Protein AF-A0A7C3IKR2-F1 (afdb_monomer)

Nearest PDB structures (foldseek):
  4b14-assembly3_C  TM=1.686E-01  e=1.720E+00  Plasmodium vivax

Radius of gyration: 16.99 Å; Cα contacts (8 Å, |Δi|>4): 248; chains: 1; bounding box: 38×23×47 Å

Structure (mmCIF, N/CA/C/O backbone):
data_AF-A0A7C3IKR2-F1
#
_entry.id   AF-A0A7C3IKR2-F1
#
loop_
_atom_site.group_PDB
_atom_site.id
_atom_site.type_symbol
_atom_site.label_atom_id
_atom_site.label_alt_id
_atom_site.label_comp_id
_atom_site.label_asym_id
_atom_site.label_entity_id
_atom_site.label_seq_id
_atom_site.pdbx_PDB_ins_code
_atom_site.Cartn_x
_atom_site.Cartn_y
_atom_site.Cartn_z
_atom_site.occupancy
_atom_site.B_iso_or_equiv
_atom_site.auth_seq_id
_atom_site.auth_comp_id
_atom_site.auth_asym_id
_atom_site.auth_atom_id
_atom_site.pdbx_PDB_model_num
ATOM 1 N N . MET A 1 1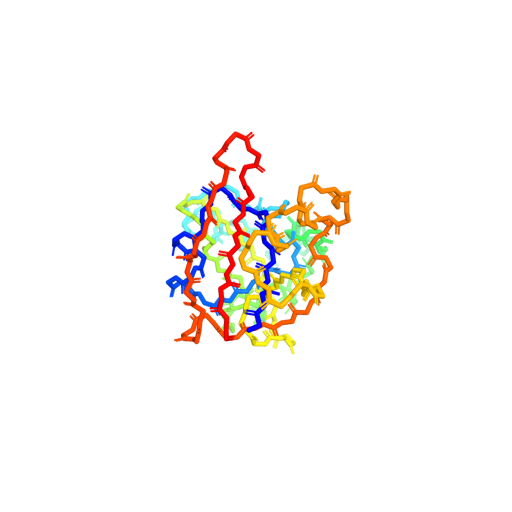 ? -17.575 -6.595 12.722 1.00 94.50 1 MET A N 1
ATOM 2 C CA . MET A 1 1 ? -16.220 -7.182 12.881 1.00 94.50 1 MET A CA 1
ATOM 3 C C . MET A 1 1 ? -15.225 -6.038 12.796 1.00 94.50 1 MET A C 1
ATOM 5 O O . MET A 1 1 ? -15.548 -5.067 12.128 1.00 94.50 1 MET A O 1
ATOM 9 N N . TYR A 1 2 ? -14.069 -6.102 13.465 1.00 97.12 2 TYR A N 1
ATOM 10 C CA . TYR A 1 2 ? -13.090 -5.009 13.414 1.00 97.12 2 TYR A CA 1
ATOM 11 C C . TYR A 1 2 ? -11.763 -5.442 12.794 1.00 97.12 2 TYR A C 1
ATOM 13 O O . TYR A 1 2 ? -11.273 -6.543 13.053 1.00 97.12 2 TYR A O 1
ATOM 21 N N . PHE A 1 3 ? -11.186 -4.546 12.002 1.00 95.88 3 PHE A N 1
ATOM 22 C CA . PHE A 1 3 ? -9.843 -4.649 11.444 1.00 95.88 3 PHE A CA 1
ATOM 23 C C . PHE A 1 3 ? -9.014 -3.440 11.864 1.00 95.88 3 PHE A C 1
ATOM 25 O O . PHE A 1 3 ? -9.542 -2.334 11.931 1.00 95.88 3 PHE A O 1
ATOM 32 N N . ALA A 1 4 ? -7.723 -3.641 12.109 1.00 95.25 4 ALA A N 1
ATOM 33 C CA . ALA A 1 4 ? -6.750 -2.576 12.301 1.00 95.25 4 ALA A CA 1
ATOM 34 C C . ALA A 1 4 ? -5.766 -2.519 11.126 1.00 95.25 4 ALA A C 1
ATOM 36 O O . ALA A 1 4 ? -5.291 -3.553 10.657 1.00 95.25 4 ALA A O 1
ATOM 37 N N . ARG A 1 5 ? -5.426 -1.315 10.666 1.00 92.44 5 ARG A N 1
ATOM 38 C CA . ARG A 1 5 ? -4.456 -1.090 9.585 1.00 92.44 5 ARG A CA 1
ATOM 39 C C . ARG A 1 5 ? -3.533 0.066 9.945 1.00 92.44 5 ARG A C 1
ATOM 41 O O . ARG A 1 5 ? -4.008 1.099 10.411 1.00 92.44 5 ARG A O 1
ATOM 48 N N . LEU A 1 6 ? -2.234 -0.113 9.703 1.00 91.50 6 LEU A N 1
ATOM 49 C CA . LEU A 1 6 ? -1.281 0.993 9.682 1.00 91.50 6 LEU A CA 1
ATOM 50 C C . LEU A 1 6 ? -1.202 1.563 8.265 1.00 91.50 6 LEU A C 1
ATOM 52 O O . LEU A 1 6 ? -0.878 0.828 7.335 1.00 91.50 6 LEU A O 1
ATOM 56 N N . SER A 1 7 ? -1.510 2.844 8.088 1.00 90.19 7 SER A N 1
ATOM 57 C CA . SER A 1 7 ? -1.380 3.533 6.801 1.00 90.19 7 SER A CA 1
ATOM 58 C C . SER A 1 7 ? -1.332 5.042 7.000 1.00 90.19 7 SER A C 1
ATOM 60 O O . SER A 1 7 ? -2.072 5.575 7.808 1.00 90.19 7 SER A O 1
ATOM 62 N N . ASN A 1 8 ? -0.498 5.747 6.237 1.00 90.62 8 ASN A N 1
ATOM 63 C CA . ASN A 1 8 ? -0.551 7.216 6.169 1.00 90.62 8 ASN A CA 1
ATOM 64 C C . ASN A 1 8 ? -1.582 7.723 5.145 1.00 90.62 8 ASN A C 1
ATOM 66 O O . ASN A 1 8 ? -1.712 8.928 4.956 1.00 90.62 8 ASN A O 1
ATOM 70 N N . HIS A 1 9 ? -2.262 6.804 4.456 1.00 91.56 9 HIS A N 1
ATOM 71 C CA . HIS A 1 9 ? -3.092 7.061 3.281 1.00 91.56 9 HIS A CA 1
ATOM 72 C C . HIS A 1 9 ? -4.367 6.212 3.338 1.00 91.56 9 HIS A C 1
ATOM 74 O O . HIS A 1 9 ? -4.725 5.532 2.377 1.00 91.56 9 HIS A O 1
ATOM 80 N N . ILE A 1 10 ? -5.007 6.139 4.511 1.00 92.81 10 ILE A N 1
ATOM 81 C CA . ILE A 1 10 ? -6.126 5.213 4.725 1.00 92.81 10 ILE A CA 1
ATOM 82 C C . ILE A 1 10 ? -7.316 5.501 3.802 1.00 92.81 10 ILE A C 1
ATOM 84 O O . ILE A 1 10 ? -7.956 4.565 3.334 1.00 92.81 10 ILE A O 1
ATOM 88 N N . GLU A 1 11 ? -7.600 6.769 3.514 1.00 93.06 11 GLU A N 1
ATOM 89 C CA . GLU A 1 11 ? -8.714 7.151 2.643 1.00 93.06 11 GLU A CA 1
ATOM 90 C C . GLU A 1 11 ? -8.419 6.751 1.193 1.00 93.06 11 GLU A C 1
ATOM 92 O O . GLU A 1 11 ? -9.241 6.095 0.550 1.00 93.06 11 GLU A O 1
ATOM 97 N N . GLU A 1 12 ? -7.211 7.044 0.704 1.00 92.25 12 GLU A N 1
ATOM 98 C CA . GLU A 1 12 ? -6.761 6.623 -0.623 1.00 92.25 12 GLU A CA 1
ATOM 99 C C . GLU A 1 12 ? -6.712 5.095 -0.740 1.00 92.25 12 GLU A C 1
ATOM 101 O O . GLU A 1 12 ? -7.080 4.540 -1.773 1.00 92.25 12 GLU A O 1
ATOM 106 N N . ASP A 1 13 ? -6.302 4.391 0.317 1.00 92.00 13 ASP A N 1
ATOM 107 C CA . ASP A 1 13 ? -6.307 2.930 0.374 1.00 92.00 13 ASP A CA 1
ATOM 108 C C . ASP A 1 13 ? -7.720 2.357 0.229 1.00 92.00 13 ASP A C 1
ATOM 110 O O . ASP A 1 13 ? -7.923 1.412 -0.541 1.00 92.00 13 ASP A O 1
ATOM 114 N N . LEU A 1 14 ? -8.692 2.920 0.955 1.00 92.88 14 LEU A N 1
ATOM 115 C CA . LEU A 1 14 ? -10.094 2.501 0.907 1.00 92.88 14 LEU A CA 1
ATOM 116 C C . LEU A 1 14 ? -10.723 2.770 -0.464 1.00 92.88 14 LEU A C 1
ATOM 118 O O . LEU A 1 14 ? -11.456 1.916 -0.964 1.00 92.88 14 LEU A O 1
ATOM 122 N N . GLU A 1 15 ? -10.410 3.906 -1.089 1.00 92.38 15 GLU A N 1
ATOM 123 C CA . GLU A 1 15 ? -10.874 4.240 -2.440 1.00 92.38 15 GLU A CA 1
ATOM 124 C C . GLU A 1 15 ? -10.250 3.322 -3.502 1.00 92.38 15 GLU A C 1
ATOM 126 O O . GLU A 1 15 ? -10.947 2.769 -4.356 1.00 92.38 15 GLU A O 1
ATOM 131 N N . ARG A 1 16 ? -8.931 3.126 -3.435 1.00 91.56 16 ARG A N 1
ATOM 132 C CA . ARG A 1 16 ? -8.145 2.346 -4.401 1.00 91.56 16 ARG A CA 1
ATOM 133 C C . ARG A 1 16 ? -8.460 0.853 -4.333 1.00 91.56 16 ARG A C 1
ATOM 135 O O . ARG A 1 16 ? -8.526 0.180 -5.360 1.00 91.56 16 ARG A O 1
ATOM 142 N N . GLY A 1 17 ? -8.642 0.336 -3.125 1.00 90.06 17 GLY A N 1
ATOM 143 C CA . GLY A 1 17 ? -9.280 -0.945 -2.860 1.00 90.06 17 GLY A CA 1
ATOM 144 C C . GLY A 1 17 ? -8.462 -2.221 -3.101 1.00 90.06 17 GLY A C 1
ATOM 145 O O . GLY A 1 17 ? -9.039 -3.306 -3.148 1.00 90.06 17 GLY A O 1
ATOM 146 N N . TRP A 1 18 ? -7.140 -2.124 -3.234 1.00 90.06 18 TRP A N 1
ATOM 147 C CA . TRP A 1 18 ? -6.219 -3.273 -3.303 1.00 90.06 18 TRP A CA 1
ATOM 148 C C . TRP A 1 18 ? -5.032 -3.072 -2.347 1.00 90.06 18 TRP A C 1
ATOM 150 O O . TRP A 1 18 ? -4.852 -1.978 -1.822 1.00 90.06 18 TRP A O 1
ATOM 160 N N . SER A 1 19 ? -4.184 -4.067 -2.094 1.00 88.25 19 SER A N 1
ATOM 161 C CA . SER A 1 19 ? -2.895 -3.844 -1.409 1.00 88.25 19 SER A CA 1
ATOM 162 C C . SER A 1 19 ? -1.736 -4.134 -2.340 1.00 88.25 19 SER A C 1
ATOM 164 O O . SER A 1 19 ? -1.819 -4.975 -3.230 1.00 88.25 19 SER A O 1
ATOM 166 N N . SER A 1 20 ? -0.659 -3.387 -2.161 1.00 87.62 20 SER A N 1
ATOM 167 C CA . SER A 1 20 ? 0.618 -3.725 -2.766 1.00 87.62 20 SER A CA 1
ATOM 168 C C . SER A 1 20 ? 1.198 -4.968 -2.103 1.00 87.62 20 SER A C 1
ATOM 170 O O . SER A 1 20 ? 0.964 -5.210 -0.917 1.00 87.62 20 SER A O 1
ATOM 172 N N . LEU A 1 21 ? 1.988 -5.715 -2.870 1.00 83.25 21 LEU A N 1
ATOM 173 C CA . LEU A 1 21 ? 2.585 -6.986 -2.460 1.00 83.25 21 LEU A CA 1
ATOM 174 C C . LEU A 1 21 ? 3.453 -6.863 -1.201 1.00 83.25 21 LEU A C 1
ATOM 176 O O . LEU A 1 21 ? 3.564 -7.802 -0.423 1.00 83.25 21 LEU A O 1
ATOM 180 N N . ASN A 1 22 ? 4.027 -5.685 -0.968 1.00 81.69 22 ASN A N 1
ATOM 181 C CA . ASN A 1 22 ? 4.869 -5.402 0.188 1.00 81.69 22 ASN A CA 1
ATOM 182 C C . ASN A 1 22 ? 4.395 -4.187 0.998 1.00 81.69 22 ASN A C 1
ATOM 184 O O . ASN A 1 22 ? 5.201 -3.441 1.559 1.00 81.69 22 ASN A O 1
ATOM 188 N N . PHE A 1 23 ? 3.081 -3.948 1.028 1.00 82.31 23 PHE A N 1
ATOM 189 C CA . PHE A 1 23 ? 2.466 -2.923 1.885 1.00 82.31 23 PHE A CA 1
ATOM 190 C C . PHE A 1 23 ? 2.969 -1.497 1.620 1.00 82.31 23 PHE A C 1
ATOM 192 O O . PHE A 1 23 ? 2.905 -0.619 2.477 1.00 82.31 23 PHE A O 1
ATOM 199 N N . GLY A 1 24 ? 3.458 -1.256 0.406 1.00 82.31 24 GLY A N 1
ATOM 200 C CA . GLY A 1 24 ? 3.850 0.059 -0.078 1.00 82.31 24 GLY A CA 1
ATOM 201 C C . GLY A 1 24 ? 5.281 0.410 0.273 1.00 82.31 24 GLY A C 1
ATOM 202 O O . GLY A 1 24 ? 5.658 1.576 0.195 1.00 82.31 24 GLY A O 1
ATOM 203 N N . GLN A 1 25 ? 6.085 -0.570 0.663 1.00 85.88 25 GLN A N 1
ATOM 204 C CA . GLN A 1 25 ? 7.513 -0.385 0.865 1.00 85.88 25 GLN A CA 1
ATOM 205 C C . GLN A 1 25 ? 8.256 -0.543 -0.470 1.00 85.88 25 GLN A C 1
ATOM 207 O O . GLN A 1 25 ? 7.667 -0.976 -1.456 1.00 85.88 25 GLN A O 1
ATOM 212 N N . ASP A 1 26 ? 9.525 -0.144 -0.529 1.00 91.88 26 ASP A N 1
ATOM 213 C CA . ASP A 1 26 ? 10.445 -0.436 -1.647 1.00 91.88 26 ASP A CA 1
ATOM 214 C C . ASP A 1 26 ? 9.896 -0.208 -3.072 1.00 91.88 26 ASP A C 1
ATOM 216 O O . ASP A 1 26 ? 10.180 -0.953 -4.004 1.00 91.88 26 ASP A O 1
ATOM 220 N N . GLY A 1 27 ? 9.042 0.799 -3.235 1.00 94.88 27 GLY A N 1
ATOM 221 C CA . GLY A 1 27 ? 8.488 1.174 -4.526 1.00 94.88 27 GLY A CA 1
ATOM 222 C C . GLY A 1 27 ? 9.426 2.081 -5.314 1.00 94.88 27 GLY A C 1
ATOM 223 O O . GLY A 1 27 ? 10.375 2.666 -4.783 1.00 94.88 27 GLY A O 1
ATOM 224 N N . PHE A 1 28 ? 9.101 2.274 -6.584 1.00 97.38 28 PHE A N 1
ATOM 225 C CA . PHE A 1 28 ? 9.781 3.229 -7.446 1.00 97.38 28 PHE A CA 1
ATOM 226 C C . PHE A 1 28 ? 9.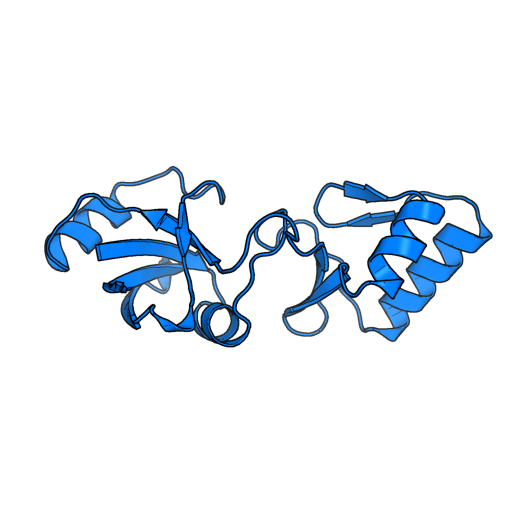202 4.638 -7.268 1.00 97.38 28 PHE A C 1
ATOM 228 O O . PHE A 1 28 ? 7.985 4.823 -7.287 1.00 97.38 28 PHE A O 1
ATOM 235 N N . LYS A 1 29 ? 10.068 5.646 -7.112 1.00 97.62 29 LYS A N 1
ATOM 236 C CA . LYS A 1 29 ? 9.680 7.062 -7.012 1.00 97.62 29 LYS A CA 1
ATOM 237 C C . LYS A 1 29 ? 10.009 7.786 -8.313 1.00 97.62 29 LYS A C 1
ATOM 239 O O . LYS A 1 29 ? 11.183 7.989 -8.603 1.00 97.62 29 LYS A O 1
ATOM 244 N N . GLY A 1 30 ? 8.985 8.226 -9.035 1.00 97.69 30 GLY A N 1
ATOM 245 C CA . GLY A 1 30 ? 9.128 8.910 -10.319 1.00 97.69 30 GLY A CA 1
ATOM 246 C C . GLY A 1 30 ? 7.791 9.054 -11.037 1.00 97.69 30 GLY A C 1
ATOM 247 O O . GLY A 1 30 ? 6.772 8.514 -10.589 1.00 97.69 30 GLY A O 1
ATOM 248 N N . THR A 1 31 ? 7.777 9.812 -12.129 1.00 98.12 31 THR A N 1
ATOM 249 C CA . THR A 1 31 ? 6.603 9.860 -13.008 1.00 98.12 31 THR A CA 1
ATOM 250 C C . THR A 1 31 ? 6.428 8.529 -13.743 1.00 98.12 31 THR A C 1
ATOM 252 O O . THR A 1 31 ? 7.277 7.638 -13.660 1.00 98.12 31 THR A O 1
ATOM 255 N N . VAL A 1 32 ? 5.315 8.375 -14.464 1.00 97.62 32 VAL A N 1
ATOM 256 C CA . VAL A 1 32 ? 5.126 7.200 -15.326 1.00 97.62 32 VAL A CA 1
ATOM 257 C C . VAL A 1 32 ? 6.204 7.138 -16.409 1.00 97.62 32 VAL A C 1
ATOM 259 O O . VAL A 1 32 ? 6.723 6.064 -16.681 1.00 97.62 32 VAL A O 1
ATOM 262 N N . GLU A 1 33 ? 6.614 8.285 -16.954 1.00 98.25 33 GLU A N 1
ATOM 263 C CA . GLU A 1 33 ? 7.666 8.364 -17.968 1.00 98.25 33 GLU A CA 1
ATOM 264 C C . GLU A 1 33 ? 9.034 7.953 -17.404 1.00 98.25 33 GLU A C 1
ATOM 266 O O . GLU A 1 33 ? 9.785 7.258 -18.086 1.00 98.25 33 GLU A O 1
ATOM 271 N N . ASP A 1 34 ? 9.345 8.332 -16.156 1.00 98.25 34 ASP A N 1
ATOM 272 C CA . ASP A 1 34 ? 10.566 7.882 -15.474 1.00 98.25 34 ASP A CA 1
ATOM 273 C C . ASP A 1 34 ? 10.563 6.354 -15.298 1.00 98.25 34 ASP A C 1
ATOM 275 O O . ASP A 1 34 ? 11.571 5.694 -15.550 1.00 98.25 34 ASP A O 1
ATOM 279 N N . LEU A 1 35 ? 9.423 5.782 -14.887 1.00 97.88 35 LEU A N 1
ATOM 280 C CA . LEU A 1 35 ? 9.276 4.336 -14.715 1.00 97.88 35 LEU A CA 1
ATOM 281 C C . LEU A 1 35 ? 9.398 3.598 -16.055 1.00 97.88 35 LEU A C 1
ATOM 283 O O . LEU A 1 35 ? 10.121 2.610 -16.147 1.00 97.88 35 LEU A O 1
ATOM 287 N N . GLU A 1 36 ? 8.722 4.078 -17.100 1.00 97.69 36 GLU A N 1
ATOM 288 C CA . GLU A 1 36 ? 8.790 3.499 -18.444 1.00 97.69 36 GLU A CA 1
ATOM 289 C C . GLU A 1 36 ? 10.213 3.537 -19.008 1.00 97.69 36 GLU A C 1
ATOM 291 O O . GLU A 1 36 ? 10.651 2.566 -19.625 1.00 97.69 36 GLU A O 1
ATOM 296 N N . ALA A 1 37 ? 10.954 4.624 -18.778 1.00 98.12 37 ALA A N 1
ATOM 297 C CA . ALA A 1 37 ? 12.348 4.729 -19.193 1.00 98.12 37 ALA A CA 1
ATOM 298 C C . ALA A 1 37 ? 13.221 3.656 -18.525 1.00 98.12 37 ALA A C 1
ATOM 300 O O . ALA A 1 37 ? 13.951 2.958 -19.225 1.00 98.12 37 ALA A O 1
ATOM 301 N N . VAL A 1 38 ? 13.089 3.469 -17.206 1.00 97.62 38 VAL A N 1
ATOM 302 C CA . VAL A 1 38 ? 13.831 2.438 -16.458 1.00 97.62 38 VAL A CA 1
ATOM 303 C C . VAL A 1 38 ? 13.447 1.032 -16.917 1.00 97.62 38 VAL A C 1
ATOM 305 O O . VAL A 1 38 ? 14.320 0.198 -17.133 1.00 97.62 38 VAL A O 1
ATOM 308 N N . ILE A 1 39 ? 12.154 0.766 -17.123 1.00 97.06 39 ILE A N 1
ATOM 309 C CA . ILE A 1 39 ? 11.682 -0.529 -17.629 1.00 97.06 39 ILE A CA 1
ATOM 310 C C . ILE A 1 39 ? 12.309 -0.840 -18.991 1.00 97.06 39 ILE A C 1
ATOM 312 O O . ILE A 1 39 ? 12.819 -1.942 -19.193 1.00 97.06 39 ILE A O 1
ATOM 316 N N . ASN A 1 40 ? 12.287 0.122 -19.917 1.00 97.19 40 ASN A N 1
ATOM 317 C CA . ASN A 1 40 ? 12.865 -0.057 -21.246 1.00 97.19 40 ASN A CA 1
ATOM 318 C C . ASN A 1 40 ? 14.384 -0.261 -21.176 1.00 97.19 40 ASN A C 1
ATOM 320 O O . ASN A 1 40 ? 14.894 -1.153 -21.845 1.00 97.19 40 ASN A O 1
ATOM 324 N N . GLU A 1 41 ? 15.091 0.496 -20.334 1.00 98.06 41 GLU A N 1
ATOM 325 C CA . GLU A 1 41 ? 16.535 0.341 -20.127 1.00 98.06 41 GLU A CA 1
ATOM 326 C C . GLU A 1 41 ? 16.893 -1.058 -19.599 1.00 98.06 41 GLU A C 1
ATOM 328 O O . GLU A 1 41 ? 17.772 -1.718 -20.155 1.00 98.06 41 GLU A O 1
ATOM 333 N N . CYS A 1 42 ? 16.177 -1.557 -18.585 1.00 97.88 42 CYS A N 1
ATOM 334 C CA . CYS A 1 42 ? 16.368 -2.911 -18.058 1.00 97.88 42 CYS A CA 1
ATOM 335 C C . CYS A 1 42 ? 16.117 -3.985 -19.128 1.00 97.88 42 CYS A C 1
ATOM 337 O O . CYS A 1 42 ? 16.877 -4.948 -19.230 1.00 97.88 42 CYS A O 1
ATOM 339 N N . ILE A 1 43 ? 15.083 -3.814 -19.960 1.00 96.06 43 ILE A N 1
ATOM 340 C CA . ILE A 1 43 ? 14.769 -4.747 -21.052 1.00 96.06 43 ILE A CA 1
ATOM 341 C C . ILE A 1 43 ? 15.845 -4.724 -22.144 1.00 96.06 43 ILE A C 1
ATOM 343 O O . ILE A 1 43 ? 16.247 -5.783 -22.623 1.00 96.06 43 ILE A O 1
ATOM 347 N N . GLU A 1 44 ? 16.314 -3.542 -22.546 1.00 97.81 44 GLU A N 1
ATOM 348 C CA . GLU A 1 44 ? 17.332 -3.383 -23.591 1.00 97.81 44 GLU A CA 1
ATOM 349 C C . GLU A 1 44 ? 18.699 -3.934 -23.165 1.00 97.81 44 GLU A C 1
ATOM 351 O O . GLU A 1 44 ? 19.413 -4.507 -23.994 1.00 97.81 44 GLU A O 1
ATOM 356 N N . ASN A 1 45 ? 19.047 -3.792 -21.883 1.00 98.06 45 ASN A N 1
ATOM 357 C CA . ASN A 1 45 ? 20.340 -4.204 -21.336 1.00 98.06 45 ASN A CA 1
ATOM 358 C C . ASN A 1 45 ? 20.353 -5.621 -20.738 1.00 98.06 45 ASN A C 1
ATOM 360 O O . ASN A 1 45 ? 21.419 -6.094 -20.350 1.00 98.06 45 ASN A O 1
ATOM 364 N N . ASP A 1 46 ? 19.208 -6.309 -20.699 1.00 97.81 46 ASP A N 1
ATOM 365 C CA . ASP A 1 46 ? 19.033 -7.607 -20.030 1.00 97.81 46 ASP A CA 1
ATOM 366 C C . ASP A 1 46 ? 19.401 -7.566 -18.529 1.00 97.81 46 ASP A C 1
ATOM 368 O O . ASP A 1 46 ? 20.074 -8.452 -17.998 1.00 97.81 46 ASP A O 1
ATOM 372 N N . GLU A 1 47 ? 18.972 -6.505 -17.837 1.00 98.25 47 GLU A N 1
ATOM 373 C CA . GLU A 1 47 ? 19.262 -6.253 -16.419 1.00 98.25 47 GLU A CA 1
ATOM 374 C C . GLU A 1 47 ? 17.995 -6.334 -15.547 1.00 98.25 47 GLU A C 1
ATOM 376 O O . GLU A 1 47 ? 16.896 -6.009 -16.009 1.00 98.25 47 GLU A O 1
ATOM 381 N N . PRO A 1 48 ? 18.113 -6.758 -14.275 1.00 97.94 48 PRO A N 1
ATOM 382 C CA . PRO A 1 48 ? 16.972 -6.822 -13.374 1.00 97.94 48 PRO A CA 1
ATOM 383 C C . PRO A 1 48 ? 16.559 -5.437 -12.859 1.00 97.94 48 PRO A C 1
ATOM 385 O O . PRO A 1 48 ? 17.394 -4.566 -12.609 1.00 97.94 48 PRO A O 1
ATOM 388 N N . PHE A 1 49 ? 15.261 -5.272 -12.599 1.00 98.00 49 PHE A N 1
ATOM 389 C CA . PHE A 1 49 ? 14.706 -4.118 -11.898 1.00 98.00 49 PHE A CA 1
ATOM 390 C C . PHE A 1 49 ? 14.201 -4.518 -10.512 1.00 98.00 49 PHE A C 1
ATOM 392 O O . PHE A 1 49 ? 13.390 -5.435 -10.377 1.00 98.00 49 PHE A O 1
ATOM 399 N N . PHE A 1 50 ? 14.662 -3.813 -9.479 1.00 97.25 50 PHE A N 1
ATOM 400 C CA . PHE A 1 50 ? 14.227 -4.043 -8.104 1.00 97.25 50 PHE A CA 1
ATOM 401 C C . PHE A 1 50 ? 13.048 -3.133 -7.752 1.00 97.25 50 PHE A C 1
ATOM 403 O O . PHE A 1 50 ? 13.188 -1.909 -7.721 1.00 97.25 50 PHE A O 1
ATOM 410 N N . ILE A 1 51 ? 11.889 -3.734 -7.481 1.00 96.38 51 ILE A N 1
ATOM 411 C CA . ILE A 1 51 ? 10.670 -3.033 -7.067 1.00 96.38 51 ILE A CA 1
ATOM 412 C C . ILE A 1 51 ? 9.824 -3.923 -6.160 1.00 96.38 51 ILE A C 1
ATOM 414 O O . ILE A 1 51 ? 9.629 -5.108 -6.414 1.00 96.38 51 ILE A O 1
ATOM 418 N N . SER A 1 52 ? 9.279 -3.340 -5.099 1.00 94.19 52 SER A N 1
ATOM 419 C CA . SER A 1 52 ? 8.452 -4.023 -4.108 1.00 94.19 52 SER A CA 1
ATOM 420 C C . SER A 1 52 ? 9.118 -5.258 -3.480 1.00 94.19 52 SER A C 1
ATOM 422 O O . SER A 1 52 ? 8.454 -6.270 -3.261 1.00 94.19 52 SER A O 1
ATOM 424 N N . TYR A 1 53 ? 10.421 -5.184 -3.183 1.00 93.38 53 TYR A N 1
ATOM 425 C CA . TYR A 1 53 ? 11.256 -6.309 -2.736 1.00 93.38 53 TYR A CA 1
ATOM 426 C C . TYR A 1 53 ? 11.369 -7.479 -3.725 1.00 93.38 53 TYR A C 1
ATOM 428 O O . TYR A 1 53 ? 11.808 -8.565 -3.344 1.00 93.38 53 TYR A O 1
ATOM 436 N N . LEU A 1 54 ? 11.002 -7.272 -4.989 1.00 94.38 54 LEU A N 1
ATOM 437 C CA . LEU A 1 54 ? 11.156 -8.252 -6.056 1.00 94.38 54 LEU A CA 1
ATOM 438 C C . LEU A 1 54 ? 12.281 -7.830 -6.995 1.00 94.38 54 LEU A C 1
ATOM 440 O O . LEU A 1 54 ? 12.365 -6.671 -7.392 1.00 94.38 54 LEU A O 1
ATOM 444 N N . GLU A 1 55 ? 13.114 -8.796 -7.365 1.00 97.12 55 GLU A N 1
ATOM 445 C CA . GLU A 1 55 ? 14.053 -8.687 -8.477 1.00 97.12 55 GLU A CA 1
ATOM 446 C C . GLU A 1 55 ? 13.341 -9.180 -9.740 1.00 97.12 55 GLU A C 1
ATOM 448 O O . GLU A 1 55 ? 13.137 -10.382 -9.901 1.00 97.12 55 GLU A O 1
ATOM 453 N N . LEU A 1 56 ? 12.903 -8.262 -10.604 1.00 96.94 56 LEU A N 1
ATOM 454 C CA . LEU A 1 56 ? 12.167 -8.594 -11.823 1.00 96.94 56 LEU A CA 1
ATOM 455 C C . LEU A 1 56 ? 13.106 -8.592 -13.025 1.00 96.94 56 LEU A C 1
ATOM 457 O O . LEU A 1 56 ? 13.651 -7.549 -13.392 1.00 96.94 56 LEU A O 1
ATOM 461 N N . TRP A 1 57 ? 13.254 -9.743 -13.676 1.00 98.12 57 TRP A N 1
ATOM 462 C CA . TRP A 1 57 ? 14.000 -9.846 -14.930 1.00 98.12 57 TRP A CA 1
ATOM 463 C C . TRP A 1 57 ? 13.169 -9.332 -16.115 1.00 98.12 57 TRP A C 1
ATOM 465 O O . TRP A 1 57 ? 11.939 -9.316 -16.031 1.00 98.12 57 TRP A O 1
ATOM 475 N N . PRO A 1 58 ? 13.788 -8.968 -17.256 1.00 97.81 58 PRO A N 1
ATOM 476 C CA . PRO A 1 58 ? 13.108 -8.330 -18.390 1.00 97.81 58 PRO A CA 1
ATOM 477 C C . PRO A 1 58 ? 11.780 -8.966 -18.815 1.00 97.81 58 PRO A C 1
ATOM 479 O O . PRO A 1 58 ? 10.782 -8.272 -18.998 1.00 97.81 58 PRO A O 1
ATOM 482 N N . HIS A 1 59 ? 11.731 -10.296 -18.917 1.00 96.56 59 HIS A N 1
ATOM 483 C CA . HIS A 1 59 ? 10.517 -11.018 -19.306 1.00 96.56 59 HIS A CA 1
ATOM 484 C C . HIS A 1 59 ? 9.391 -10.936 -18.255 1.00 96.56 59 HIS A C 1
ATOM 486 O O . HIS A 1 59 ? 8.209 -10.945 -18.603 1.00 96.56 59 HIS A O 1
ATOM 492 N N . GLU A 1 60 ? 9.738 -10.860 -16.970 1.00 96.50 60 GLU A N 1
ATOM 493 C CA . GLU A 1 60 ? 8.789 -10.692 -15.866 1.00 96.50 60 GLU A CA 1
ATOM 494 C C . GLU A 1 60 ? 8.312 -9.251 -15.802 1.00 96.50 60 GLU A C 1
ATOM 496 O O . GLU A 1 60 ? 7.108 -9.017 -15.715 1.00 96.50 60 GLU A O 1
ATOM 501 N N . LEU A 1 61 ? 9.244 -8.305 -15.915 1.00 95.56 61 LEU A N 1
ATOM 502 C CA . LEU A 1 61 ? 8.978 -6.876 -15.903 1.00 95.56 61 LEU A CA 1
ATOM 503 C C . LEU A 1 61 ? 8.029 -6.485 -17.039 1.00 95.56 61 LEU A C 1
ATOM 505 O O . LEU A 1 61 ? 6.991 -5.873 -16.793 1.00 95.56 61 LEU A O 1
ATOM 509 N N . GLU A 1 62 ? 8.319 -6.927 -18.266 1.00 95.38 62 GLU A N 1
ATOM 510 C CA . GLU A 1 62 ? 7.469 -6.692 -19.434 1.00 95.38 62 GLU A CA 1
ATOM 511 C C . GLU A 1 62 ? 6.071 -7.300 -19.243 1.00 95.38 62 GLU A C 1
ATOM 513 O O . GLU A 1 62 ? 5.056 -6.657 -19.527 1.00 95.38 62 GLU A O 1
ATOM 518 N N . ARG A 1 63 ? 5.997 -8.536 -18.732 1.00 95.88 63 ARG A N 1
ATOM 519 C CA . ARG A 1 63 ? 4.725 -9.214 -18.458 1.00 95.88 63 ARG A 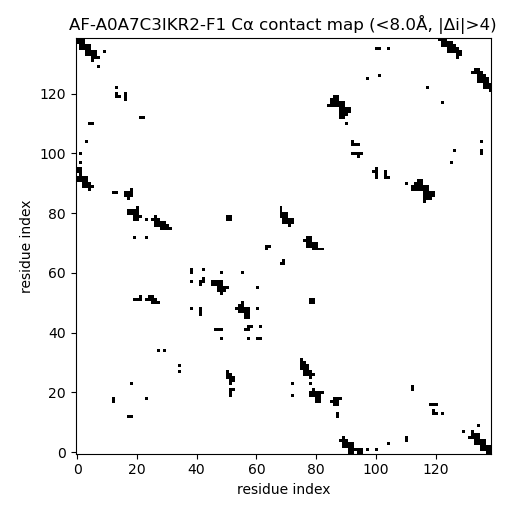CA 1
ATOM 520 C C . ARG A 1 63 ? 3.919 -8.474 -17.393 1.00 95.88 63 ARG A C 1
ATOM 522 O O . ARG A 1 63 ? 2.713 -8.320 -17.563 1.00 95.88 63 ARG A O 1
ATOM 529 N N . MET A 1 64 ? 4.540 -8.060 -16.295 1.00 95.19 64 MET A N 1
ATOM 530 C CA . MET A 1 64 ? 3.858 -7.409 -15.175 1.00 95.19 64 MET A CA 1
ATOM 531 C C . MET A 1 64 ? 3.407 -5.997 -15.534 1.00 95.19 64 MET A C 1
ATOM 533 O O . MET A 1 64 ? 2.276 -5.632 -15.218 1.00 95.19 64 MET A O 1
ATOM 537 N N . TRP A 1 65 ? 4.237 -5.243 -16.258 1.00 95.00 65 TRP A N 1
ATOM 538 C CA . TRP A 1 65 ? 3.882 -3.918 -16.761 1.00 95.00 65 TRP A CA 1
ATOM 539 C C . TRP A 1 65 ? 2.673 -3.975 -17.701 1.00 95.00 65 TRP A C 1
ATOM 541 O O . TRP A 1 65 ? 1.688 -3.277 -17.486 1.00 95.00 65 TRP A O 1
ATOM 551 N N . LYS A 1 66 ? 2.675 -4.888 -18.682 1.00 94.50 66 LYS A N 1
ATOM 552 C CA . LYS A 1 66 ? 1.566 -5.035 -19.647 1.00 94.50 66 LYS A CA 1
ATOM 553 C C . LYS A 1 66 ? 0.256 -5.552 -19.049 1.00 94.50 66 LYS A C 1
ATOM 555 O O . LYS A 1 66 ? -0.781 -5.425 -19.693 1.00 94.50 66 LYS A O 1
ATOM 560 N N . ASN A 1 67 ? 0.305 -6.182 -17.877 1.00 93.50 67 ASN A N 1
ATOM 561 C CA . ASN A 1 67 ? -0.866 -6.744 -17.200 1.00 93.50 67 ASN A CA 1
ATOM 562 C C . ASN A 1 67 ? -1.316 -5.899 -15.996 1.00 93.50 67 ASN A C 1
ATOM 564 O O . ASN A 1 67 ? -2.001 -6.426 -15.120 1.00 93.50 67 ASN A O 1
ATOM 568 N N . ASP A 1 68 ? -0.912 -4.626 -15.919 1.00 92.38 68 ASP A N 1
ATOM 569 C CA . ASP A 1 68 ? -1.259 -3.706 -14.826 1.00 92.38 68 ASP A CA 1
ATOM 570 C C . ASP A 1 68 ? -0.907 -4.257 -13.427 1.00 92.38 68 ASP A C 1
ATOM 572 O O . ASP A 1 68 ? -1.587 -3.982 -12.436 1.00 92.38 68 ASP A O 1
ATOM 576 N N . GLN A 1 69 ? 0.159 -5.058 -13.321 1.00 94.44 69 GLN A N 1
ATOM 577 C CA . GLN A 1 69 ? 0.645 -5.587 -12.039 1.00 94.44 69 GLN A CA 1
ATOM 578 C C . GLN A 1 69 ? 1.661 -4.653 -11.372 1.00 94.44 69 GLN A C 1
ATOM 580 O O . GLN A 1 69 ? 1.972 -4.850 -10.203 1.00 94.44 69 GLN A O 1
ATOM 585 N N . ILE A 1 70 ? 2.152 -3.633 -12.079 1.00 95.94 70 ILE A N 1
ATOM 586 C CA . ILE A 1 70 ? 2.906 -2.512 -11.509 1.00 95.94 70 ILE A CA 1
ATOM 587 C C . ILE A 1 70 ? 2.021 -1.278 -11.634 1.00 95.94 70 ILE A C 1
ATOM 589 O O . ILE A 1 70 ? 1.633 -0.900 -12.737 1.00 95.94 70 ILE A O 1
ATOM 593 N N . ARG A 1 71 ? 1.650 -0.673 -10.505 1.00 95.31 71 ARG A N 1
ATOM 594 C CA . ARG A 1 71 ? 0.679 0.428 -10.464 1.00 95.31 71 ARG A CA 1
ATOM 595 C C . ARG A 1 71 ? 1.121 1.518 -9.510 1.00 95.31 71 ARG A C 1
ATOM 597 O O . ARG A 1 71 ? 1.822 1.268 -8.530 1.00 95.31 71 ARG A O 1
ATOM 604 N N . GLU A 1 72 ? 0.652 2.724 -9.790 1.00 94.62 72 GLU A N 1
ATOM 605 C CA . GLU A 1 72 ? 0.798 3.858 -8.894 1.00 94.62 72 GLU A CA 1
ATOM 606 C C . GLU A 1 72 ? -0.022 3.601 -7.617 1.00 94.62 72 GLU A C 1
ATOM 608 O O . GLU A 1 72 ? -1.240 3.406 -7.660 1.00 94.62 72 GLU A O 1
ATOM 613 N N . LEU A 1 73 ? 0.668 3.534 -6.479 1.00 93.06 73 LEU A N 1
ATOM 614 C CA . LEU A 1 73 ? 0.065 3.390 -5.155 1.00 93.06 73 LEU A CA 1
ATOM 615 C C . LEU A 1 73 ? -0.348 4.754 -4.607 1.00 93.06 73 LEU A C 1
ATOM 617 O O . LEU A 1 73 ? -1.478 4.931 -4.161 1.00 93.06 73 LEU A O 1
ATOM 621 N N . TYR A 1 74 ? 0.585 5.702 -4.681 1.00 90.19 74 TYR A N 1
ATOM 622 C CA . TYR A 1 74 ? 0.424 7.111 -4.341 1.00 90.19 74 TYR A CA 1
ATOM 623 C C . TYR A 1 74 ? 1.085 7.935 -5.437 1.00 90.19 74 TYR A C 1
ATOM 625 O O . TYR A 1 74 ? 1.904 7.409 -6.184 1.00 90.19 74 TYR A O 1
ATOM 633 N N . LYS A 1 75 ? 0.778 9.232 -5.505 1.00 92.44 75 LYS A N 1
ATOM 634 C CA . LYS A 1 75 ? 1.320 10.106 -6.549 1.00 92.44 75 LYS A CA 1
ATOM 635 C C . LYS A 1 75 ? 2.843 9.954 -6.705 1.00 92.44 75 LYS A C 1
ATOM 637 O O . LYS A 1 75 ? 3.590 10.228 -5.765 1.00 92.44 75 LYS A O 1
ATOM 642 N N . ASN A 1 76 ? 3.277 9.601 -7.913 1.00 95.88 76 ASN A N 1
ATOM 643 C CA . ASN A 1 76 ? 4.654 9.325 -8.319 1.00 95.88 76 ASN A CA 1
ATOM 644 C C . ASN A 1 76 ? 5.340 8.213 -7.506 1.00 95.88 76 ASN A C 1
ATOM 646 O O . ASN A 1 76 ? 6.555 8.256 -7.293 1.00 95.88 76 ASN A O 1
ATOM 650 N N . TYR A 1 77 ? 4.573 7.244 -7.011 1.00 95.88 77 TYR A N 1
ATOM 651 C CA . TYR A 1 77 ? 5.076 6.110 -6.249 1.00 95.88 77 TYR A CA 1
ATOM 652 C C . TYR A 1 77 ? 4.451 4.804 -6.731 1.00 95.88 77 TYR A C 1
ATOM 654 O O . TYR A 1 77 ? 3.251 4.578 -6.574 1.00 95.88 77 TYR A O 1
ATOM 662 N N . TRP A 1 78 ? 5.281 3.936 -7.296 1.00 96.88 78 TRP A N 1
ATOM 663 C CA . TRP A 1 78 ? 4.867 2.741 -8.021 1.00 96.88 78 TRP A CA 1
ATOM 664 C C . TRP A 1 78 ? 5.300 1.482 -7.295 1.00 96.88 78 TRP A C 1
ATOM 666 O O . TRP A 1 78 ? 6.396 1.414 -6.741 1.00 96.88 78 TRP A O 1
ATOM 676 N N . VAL A 1 79 ? 4.435 0.479 -7.309 1.00 95.75 79 VAL A N 1
ATOM 677 C CA . VAL A 1 79 ? 4.629 -0.783 -6.593 1.00 95.75 79 VAL A CA 1
ATOM 678 C C . VAL A 1 79 ? 4.050 -1.936 -7.392 1.00 95.75 79 VAL A C 1
ATOM 680 O O . VAL A 1 79 ? 3.203 -1.744 -8.267 1.00 95.75 79 VAL A O 1
ATOM 683 N N . VAL A 1 80 ? 4.454 -3.146 -7.027 1.00 94.75 80 VAL A N 1
ATOM 684 C CA . VAL A 1 80 ? 3.802 -4.369 -7.480 1.00 94.75 80 VAL A CA 1
ATOM 685 C C . VAL A 1 80 ? 2.506 -4.588 -6.698 1.00 94.75 80 VAL A C 1
ATOM 687 O O . VAL A 1 80 ? 2.464 -4.498 -5.467 1.00 94.75 80 VAL A O 1
ATOM 690 N N . VAL A 1 81 ? 1.433 -4.873 -7.425 1.00 91.31 81 VAL A N 1
ATOM 691 C CA . VAL A 1 81 ? 0.118 -5.235 -6.889 1.00 91.31 81 VAL A CA 1
ATOM 692 C C . VAL A 1 81 ? 0.167 -6.668 -6.368 1.00 91.31 81 VAL A C 1
ATOM 694 O O . VAL A 1 81 ? 0.689 -7.549 -7.050 1.00 91.31 81 VAL A O 1
ATOM 697 N N . ASP A 1 82 ? -0.428 -6.928 -5.204 1.00 83.75 82 ASP A N 1
ATOM 698 C CA . ASP A 1 82 ? -0.742 -8.303 -4.815 1.00 83.75 82 ASP A CA 1
ATOM 699 C C . ASP A 1 82 ? -1.926 -8.794 -5.662 1.00 83.75 82 ASP A C 1
ATOM 701 O O . ASP A 1 82 ? -3.074 -8.419 -5.423 1.00 83.75 82 ASP A O 1
ATOM 705 N N . SER A 1 83 ? -1.648 -9.564 -6.716 1.00 80.69 83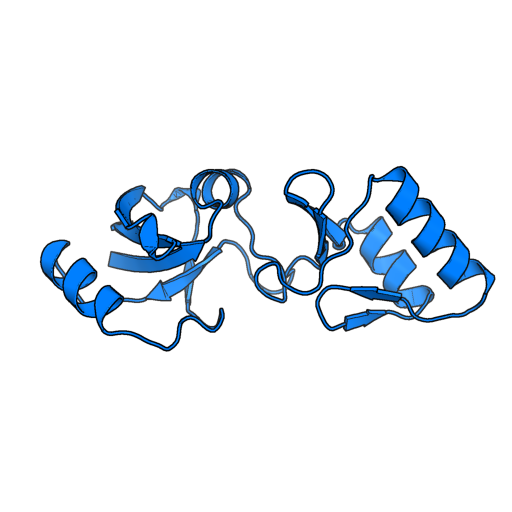 SER A N 1
ATOM 706 C CA . SER A 1 83 ? -2.691 -10.130 -7.581 1.00 80.69 83 SER A CA 1
ATOM 707 C C . SER A 1 83 ? -3.294 -11.429 -7.048 1.00 80.69 83 SER A C 1
ATOM 709 O O . SER A 1 83 ? -4.294 -11.892 -7.599 1.00 80.69 83 SER A O 1
ATOM 711 N N . ASP A 1 84 ? -2.701 -12.020 -6.012 1.00 82.06 84 ASP A N 1
ATOM 712 C CA . ASP A 1 84 ? -3.171 -13.279 -5.432 1.00 82.06 84 ASP A CA 1
ATOM 713 C C . ASP A 1 84 ? -4.325 -13.041 -4.451 1.00 82.06 84 ASP A C 1
ATOM 715 O O . ASP A 1 84 ? -5.158 -13.925 -4.227 1.00 82.06 84 ASP A O 1
ATOM 719 N N . HIS A 1 85 ? -4.428 -11.820 -3.920 1.00 81.06 85 HIS A N 1
ATOM 720 C CA . HIS A 1 85 ? -5.449 -11.433 -2.960 1.00 81.06 85 HIS A CA 1
ATOM 721 C C . HIS A 1 85 ? -6.269 -10.231 -3.434 1.00 81.06 85 HIS A C 1
ATOM 723 O O . HIS A 1 85 ? -5.759 -9.225 -3.920 1.00 81.06 85 HIS A O 1
ATOM 729 N N . LEU A 1 86 ? -7.588 -10.311 -3.248 1.00 81.44 86 LEU A N 1
ATOM 730 C CA . LEU A 1 86 ? -8.495 -9.199 -3.524 1.00 81.44 86 LEU A CA 1
ATOM 731 C C . LEU A 1 86 ? -8.726 -8.379 -2.250 1.00 81.44 86 LEU A C 1
ATOM 733 O O . LEU A 1 86 ? -9.108 -8.927 -1.216 1.00 81.44 86 LEU A O 1
ATOM 737 N N . GLY A 1 87 ? -8.591 -7.056 -2.356 1.00 89.75 87 GLY A N 1
ATOM 738 C CA . GLY A 1 87 ? -8.946 -6.116 -1.292 1.00 89.75 87 GLY A CA 1
ATOM 739 C C . GLY A 1 87 ? -7.757 -5.579 -0.497 1.00 89.75 87 GLY A C 1
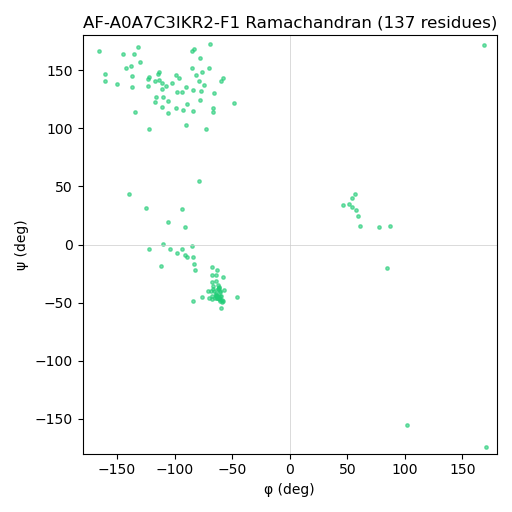ATOM 740 O O . GLY A 1 87 ? -6.627 -5.496 -0.981 1.00 89.75 87 GLY A O 1
ATOM 741 N N . LEU A 1 88 ? -8.033 -5.157 0.734 1.00 90.38 88 LEU A N 1
ATOM 742 C CA . LEU A 1 88 ? -7.038 -4.583 1.629 1.00 90.38 88 LEU A CA 1
ATOM 743 C C . LEU A 1 88 ? -6.586 -5.602 2.672 1.00 90.38 88 LEU A C 1
ATOM 745 O O . LEU A 1 88 ? -7.405 -6.326 3.236 1.00 90.38 88 LEU A O 1
ATOM 749 N N . ALA A 1 89 ? -5.286 -5.612 2.950 1.00 90.50 89 ALA A N 1
ATOM 750 C CA . ALA A 1 89 ? -4.719 -6.328 4.079 1.00 90.50 89 ALA A CA 1
ATOM 751 C C . ALA A 1 89 ? -4.926 -5.531 5.375 1.00 90.50 89 ALA A C 1
ATOM 753 O O . ALA A 1 89 ? -4.795 -4.299 5.407 1.00 90.50 89 ALA A O 1
ATOM 754 N N . GLY A 1 90 ? -5.237 -6.232 6.458 1.00 91.25 90 GLY A N 1
ATOM 755 C CA . GLY A 1 90 ? -5.310 -5.653 7.788 1.00 91.25 90 GLY A CA 1
ATOM 756 C C . GLY A 1 90 ? -5.343 -6.720 8.870 1.00 91.25 90 GLY A C 1
ATOM 757 O O . GLY A 1 90 ? -5.586 -7.900 8.638 1.00 91.25 90 GLY A O 1
ATOM 758 N N . ILE A 1 91 ? -5.130 -6.291 10.099 1.00 93.38 91 ILE A N 1
ATOM 759 C CA . ILE A 1 91 ? -5.158 -7.170 11.252 1.00 93.38 91 ILE A CA 1
ATOM 760 C C . ILE A 1 91 ? -6.601 -7.342 11.719 1.00 93.38 91 ILE A C 1
ATOM 762 O O . ILE A 1 91 ? -7.204 -6.390 12.215 1.00 93.38 91 ILE A O 1
ATOM 766 N N . ARG A 1 92 ? -7.150 -8.558 11.638 1.00 95.00 92 ARG A N 1
ATOM 767 C CA . ARG A 1 92 ? -8.431 -8.869 12.283 1.00 95.00 92 ARG A CA 1
ATOM 768 C C . ARG A 1 92 ? -8.284 -8.780 13.803 1.00 95.00 92 ARG A C 1
ATOM 770 O O . ARG A 1 92 ? -7.373 -9.369 14.392 1.00 95.00 92 ARG A O 1
ATOM 777 N N . LEU A 1 93 ? -9.204 -8.055 14.430 1.00 95.88 93 LEU A N 1
ATOM 778 C CA . LEU A 1 93 ? -9.284 -7.896 15.879 1.00 95.88 93 LEU A CA 1
ATOM 779 C C . LEU A 1 93 ? -10.334 -8.848 16.458 1.00 95.88 93 LEU A C 1
ATOM 781 O O . LEU A 1 93 ? -11.370 -9.105 15.839 1.00 95.88 93 LEU A O 1
ATOM 785 N N . ASN A 1 94 ? -10.080 -9.356 17.662 1.00 96.62 94 ASN A N 1
ATOM 786 C CA . ASN A 1 94 ? -10.997 -10.255 18.368 1.00 96.62 94 ASN A CA 1
ATOM 787 C C . ASN A 1 94 ? -12.104 -9.506 19.121 1.00 96.62 94 ASN A C 1
ATOM 789 O O . ASN A 1 94 ? -13.106 -10.104 19.519 1.00 96.62 94 ASN A O 1
ATOM 793 N N . ALA A 1 95 ? -11.925 -8.207 19.350 1.00 97.31 95 ALA A N 1
ATOM 794 C CA . ALA A 1 95 ? -12.900 -7.368 20.022 1.00 97.31 95 ALA A CA 1
ATOM 795 C C . ALA A 1 95 ? -14.274 -7.347 19.328 1.00 97.31 95 ALA A C 1
ATOM 797 O O . ALA A 1 95 ? -14.393 -7.302 18.105 1.00 97.31 95 ALA A O 1
ATOM 798 N N . THR A 1 96 ? -15.333 -7.302 20.139 1.00 96.69 96 THR A N 1
ATOM 799 C CA . THR A 1 96 ? -16.730 -7.213 19.677 1.00 96.69 96 THR A CA 1
ATOM 800 C C . THR A 1 96 ? -17.334 -5.817 19.831 1.00 96.69 96 THR A C 1
ATOM 802 O O . THR A 1 96 ? -18.480 -5.608 19.448 1.00 96.69 96 THR A O 1
ATOM 805 N N . THR A 1 97 ? -16.596 -4.869 20.415 1.00 98.12 97 THR A N 1
ATOM 806 C CA . THR A 1 97 ? -16.994 -3.460 20.562 1.00 98.12 97 THR A CA 1
ATOM 807 C C . THR A 1 97 ? -15.871 -2.548 20.085 1.00 98.12 97 THR A C 1
ATOM 809 O O . THR A 1 97 ? -14.701 -2.943 20.114 1.00 98.12 97 THR A O 1
ATOM 812 N N . LEU A 1 98 ? -16.212 -1.316 19.700 1.00 98.19 98 LEU A N 1
ATOM 813 C CA . LEU A 1 98 ? -15.236 -0.325 19.251 1.00 98.19 98 LEU A CA 1
ATOM 814 C C . LEU A 1 98 ? -14.188 -0.014 20.330 1.00 98.19 98 LEU A C 1
ATOM 816 O O . LEU A 1 98 ? -12.997 -0.000 20.037 1.00 98.19 98 LEU A O 1
ATOM 820 N N . GLU A 1 99 ? -14.588 0.168 21.592 1.00 98.31 99 GLU A N 1
ATOM 821 C CA . GLU A 1 99 ? -13.637 0.431 22.681 1.00 98.31 99 GLU A CA 1
ATOM 822 C C . GLU A 1 99 ? -12.671 -0.741 22.893 1.00 98.31 99 GLU A C 1
ATOM 824 O O . GLU A 1 99 ? -11.482 -0.536 23.150 1.00 98.31 99 GLU A O 1
ATOM 829 N N . GLY A 1 100 ? -13.171 -1.975 22.765 1.00 98.44 100 GLY A N 1
ATOM 830 C CA . GLY A 1 100 ? -12.344 -3.175 22.818 1.00 98.44 100 GLY A CA 1
ATOM 831 C C . GLY A 1 100 ? -11.351 -3.224 21.661 1.00 98.44 100 GLY A C 1
ATOM 832 O O . GLY A 1 100 ? -10.176 -3.506 21.885 1.00 98.44 100 GLY A O 1
ATOM 833 N N . ALA A 1 101 ? -11.806 -2.888 20.451 1.00 98.25 101 ALA A N 1
ATOM 834 C CA . ALA A 1 101 ? -10.986 -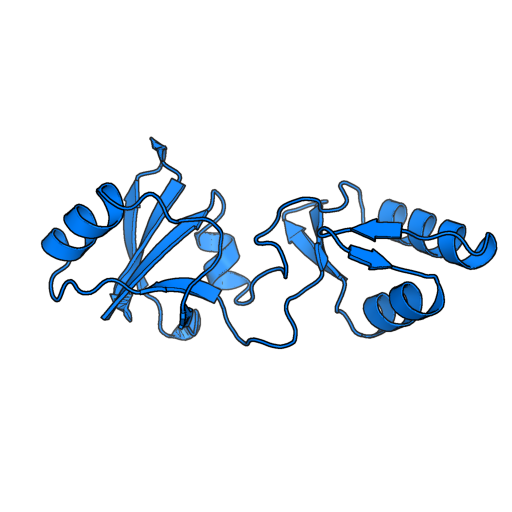2.873 19.246 1.00 98.25 101 ALA A CA 1
ATOM 835 C C . ALA A 1 101 ? -9.865 -1.833 19.348 1.00 98.25 101 ALA A C 1
ATOM 837 O O . ALA A 1 101 ? -8.713 -2.152 19.067 1.00 98.25 101 ALA A O 1
ATOM 838 N N . ILE A 1 102 ? -10.174 -0.627 19.838 1.00 98.25 102 ILE A N 1
ATOM 839 C CA . ILE A 1 102 ? -9.182 0.429 20.095 1.00 98.25 102 ILE A CA 1
ATOM 840 C C . ILE A 1 102 ? -8.118 -0.065 21.073 1.00 98.25 102 ILE A C 1
ATOM 842 O O . ILE A 1 102 ? -6.923 0.057 20.801 1.00 98.25 102 ILE A O 1
ATOM 846 N N . LYS A 1 103 ? -8.536 -0.660 22.195 1.00 98.00 103 LYS A N 1
ATOM 847 C CA . LYS A 1 103 ? -7.604 -1.165 23.207 1.00 98.00 103 LYS A CA 1
ATOM 848 C C . LYS A 1 103 ? -6.723 -2.290 22.663 1.00 98.00 103 LYS A C 1
ATOM 850 O O . LYS A 1 103 ? -5.518 -2.268 22.890 1.00 98.00 103 LYS A O 1
ATOM 855 N N . GLU A 1 104 ? -7.313 -3.256 21.962 1.00 97.31 104 GLU A N 1
ATOM 856 C CA . GLU A 1 104 ? -6.587 -4.371 21.351 1.00 97.31 104 GLU A CA 1
ATOM 857 C C . GLU A 1 104 ? -5.555 -3.848 20.346 1.00 97.31 104 GLU A C 1
ATOM 859 O O . GLU A 1 104 ? -4.360 -4.094 20.513 1.00 97.31 104 GLU A O 1
ATOM 864 N N . ALA A 1 105 ? -5.990 -3.043 19.375 1.00 96.06 105 ALA A N 1
ATOM 865 C CA . ALA A 1 105 ? -5.142 -2.505 18.316 1.00 96.06 105 ALA A CA 1
ATOM 866 C C . ALA A 1 105 ? -3.943 -1.708 18.855 1.00 96.06 105 ALA A C 1
ATOM 868 O O . ALA A 1 105 ? -2.836 -1.832 18.333 1.00 96.06 105 ALA A O 1
ATOM 869 N N . GLN A 1 106 ? -4.131 -0.925 19.922 1.00 95.00 106 GLN A N 1
ATOM 870 C CA . GLN A 1 106 ? -3.059 -0.128 20.526 1.00 95.00 106 GLN A CA 1
ATOM 871 C C . GLN A 1 106 ? -1.960 -0.966 21.189 1.00 95.00 106 GLN A C 1
ATOM 873 O O . GLN A 1 106 ? -0.832 -0.479 21.292 1.00 95.00 106 GLN A O 1
ATOM 878 N N . THR A 1 107 ? -2.284 -2.185 21.628 1.00 94.50 107 THR A N 1
ATOM 879 C CA . THR A 1 107 ? -1.347 -3.114 22.287 1.00 94.50 107 THR A CA 1
ATOM 880 C C . THR A 1 107 ? -0.632 -4.057 21.326 1.00 94.50 107 THR A C 1
ATOM 882 O O . THR A 1 107 ? 0.277 -4.768 21.744 1.00 94.50 107 THR A O 1
ATOM 885 N N . ARG A 1 108 ? -1.038 -4.077 20.054 1.00 91.50 108 ARG A N 1
ATOM 886 C CA . ARG A 1 108 ? -0.412 -4.906 19.026 1.00 91.50 108 ARG A CA 1
ATOM 887 C C . ARG A 1 108 ? 0.855 -4.261 18.479 1.00 91.50 108 ARG A C 1
ATOM 889 O O . ARG A 1 108 ? 0.937 -3.040 18.333 1.00 91.50 108 ARG A O 1
ATOM 896 N N . GLU A 1 109 ? 1.814 -5.115 18.149 1.00 88.81 109 GLU A N 1
ATOM 897 C CA . GLU A 1 109 ? 3.113 -4.749 17.569 1.00 88.81 109 GLU A CA 1
ATOM 898 C C . GLU A 1 109 ? 3.348 -5.433 16.216 1.00 88.81 109 GLU A C 1
ATOM 900 O O . GLU A 1 109 ? 4.336 -5.163 15.547 1.00 88.81 109 GLU A O 1
ATOM 905 N N . ASP A 1 110 ? 2.425 -6.293 15.788 1.00 88.12 110 ASP A N 1
ATOM 906 C CA . ASP A 1 110 ? 2.556 -7.182 14.638 1.00 88.12 110 ASP A CA 1
ATOM 907 C C . ASP A 1 110 ? 2.001 -6.600 13.333 1.00 88.12 110 ASP A C 1
ATOM 909 O O . ASP A 1 110 ? 1.569 -7.323 12.440 1.00 88.12 110 ASP A O 1
ATOM 913 N N . TYR A 1 111 ? 2.051 -5.276 13.188 1.00 84.44 111 TYR A N 1
ATOM 914 C CA . TYR A 1 111 ? 1.667 -4.574 11.962 1.00 84.44 111 TYR A CA 1
ATOM 915 C C . TYR A 1 111 ? 2.768 -4.641 10.894 1.00 84.44 111 TYR A C 1
ATOM 917 O O . TYR A 1 111 ? 3.218 -3.620 10.378 1.00 84.44 111 TYR A O 1
ATOM 925 N N . PHE A 1 112 ? 3.206 -5.850 10.553 1.00 75.19 112 PHE A N 1
ATOM 926 C CA . PHE A 1 112 ? 4.229 -6.103 9.530 1.00 75.19 112 PHE A CA 1
ATOM 927 C C . PHE A 1 112 ? 3.626 -6.310 8.134 1.00 75.19 112 PHE A C 1
ATOM 929 O O . PHE A 1 112 ? 4.285 -6.821 7.236 1.00 75.19 112 PHE A O 1
ATOM 936 N N . GLY A 1 113 ? 2.357 -5.928 7.971 1.00 64.25 113 GLY A N 1
ATOM 937 C CA . GLY A 1 113 ? 1.585 -6.097 6.745 1.00 64.25 113 GLY A CA 1
ATOM 938 C C . GLY A 1 113 ? 0.933 -7.473 6.598 1.00 64.25 113 GLY A C 1
ATOM 939 O O . GLY A 1 113 ? -0.080 -7.601 5.919 1.00 64.25 113 GLY A O 1
ATOM 940 N N . GLU A 1 114 ? 1.413 -8.485 7.313 1.00 66.06 114 GLU A N 1
ATOM 941 C CA . GLU A 1 114 ? 0.698 -9.754 7.446 1.00 66.06 114 GLU A CA 1
ATOM 942 C C . GLU A 1 114 ? -0.686 -9.537 8.084 1.00 66.06 114 GLU A C 1
ATOM 944 O O . GLU A 1 114 ? -0.862 -8.716 8.990 1.00 66.06 114 GLU A O 1
ATOM 949 N N . GLY A 1 115 ? -1.698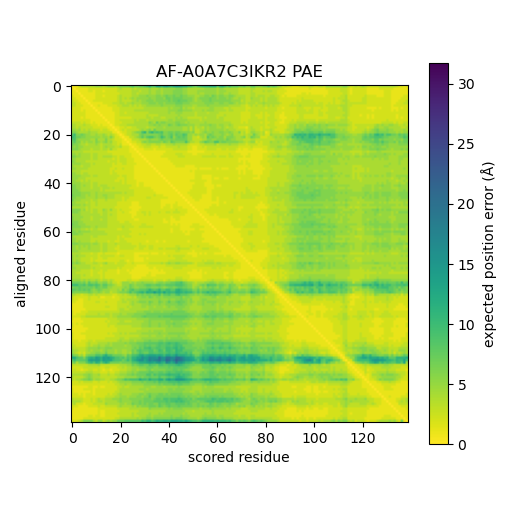 -10.258 7.602 1.00 79.38 115 GLY A N 1
ATOM 950 C CA . GLY A 1 115 ? -3.050 -10.095 8.113 1.00 79.38 115 GLY A CA 1
ATOM 951 C C . GLY A 1 115 ? -4.118 -10.818 7.310 1.00 79.38 115 GLY A C 1
ATOM 952 O O . GLY A 1 115 ? -3.846 -11.563 6.370 1.00 79.38 115 GLY A O 1
ATOM 953 N N . ASP A 1 116 ? -5.356 -10.572 7.716 1.00 90.44 116 ASP A N 1
ATOM 954 C CA . ASP A 1 116 ? -6.535 -11.012 6.993 1.00 90.44 116 ASP A CA 1
ATOM 955 C C . ASP A 1 116 ? -6.883 -9.998 5.896 1.00 90.44 116 ASP A C 1
ATOM 957 O O . ASP A 1 116 ? -6.639 -8.794 6.008 1.00 90.44 116 ASP A O 1
ATOM 961 N N . TRP A 1 117 ? -7.518 -10.497 4.843 1.00 90.31 117 TRP A N 1
ATOM 962 C CA . TRP A 1 117 ? -7.970 -9.686 3.722 1.00 90.31 117 TRP A CA 1
ATOM 963 C C . TRP A 1 117 ? -9.428 -9.297 3.883 1.00 90.31 117 TRP A C 1
ATOM 965 O O . TRP A 1 117 ? -10.256 -10.087 4.354 1.00 90.31 117 TRP A O 1
ATOM 975 N N . PHE A 1 118 ? -9.755 -8.080 3.466 1.00 91.06 118 PHE A N 1
ATOM 976 C CA . PHE A 1 118 ? -11.112 -7.578 3.537 1.00 91.06 118 PHE A CA 1
ATOM 977 C C . PHE A 1 118 ? -11.496 -6.716 2.334 1.00 91.06 118 PHE A C 1
ATOM 979 O O . PHE A 1 118 ? -10.659 -6.074 1.697 1.00 91.06 118 PHE A O 1
ATOM 986 N N . SER A 1 119 ? -12.797 -6.697 2.020 1.00 91.12 119 SER A N 1
ATOM 987 C CA . SER A 1 119 ? -13.324 -5.840 0.959 1.00 91.12 119 SER A CA 1
ATOM 988 C C . SER A 1 119 ? -13.438 -4.394 1.460 1.00 91.12 119 SER A C 1
ATOM 990 O O . SER A 1 119 ? -14.159 -4.159 2.433 1.00 91.12 119 SER A O 1
ATOM 992 N N . PRO A 1 120 ? -12.816 -3.416 0.782 1.00 88.81 120 PRO A N 1
ATOM 993 C CA . PRO A 1 120 ? -12.904 -2.009 1.170 1.00 88.81 120 PRO A CA 1
ATOM 994 C C . PRO A 1 120 ? -14.331 -1.468 1.050 1.00 88.81 120 PRO A C 1
ATOM 996 O O . PRO A 1 120 ? -14.750 -0.654 1.860 1.00 88.81 120 PRO A O 1
ATOM 999 N N . SER A 1 121 ? -15.119 -1.984 0.099 1.00 89.38 121 SER A N 1
ATOM 1000 C CA . SER A 1 121 ? -16.518 -1.572 -0.105 1.00 89.38 121 SER A CA 1
ATOM 1001 C C . SER A 1 121 ? -17.449 -1.877 1.076 1.00 89.38 121 SER A C 1
ATOM 1003 O O . SER A 1 121 ? -18.500 -1.254 1.208 1.00 89.38 121 SER A O 1
ATOM 1005 N N . ALA A 1 122 ? -17.070 -2.834 1.926 1.00 87.06 122 ALA A N 1
ATOM 1006 C CA . ALA A 1 122 ? -17.800 -3.197 3.136 1.00 87.06 122 ALA A CA 1
ATOM 1007 C C . ALA A 1 122 ? -17.212 -2.543 4.397 1.00 87.06 122 ALA A C 1
ATOM 1009 O O . ALA A 1 122 ? -17.794 -2.667 5.470 1.00 87.06 122 ALA A O 1
ATOM 1010 N N . ALA A 1 123 ? -16.062 -1.876 4.279 1.00 94.75 123 ALA A N 1
ATOM 1011 C CA . ALA A 1 123 ? -15.338 -1.325 5.407 1.00 94.75 123 ALA A CA 1
ATOM 1012 C C . ALA A 1 123 ? -15.788 0.108 5.703 1.00 94.75 123 ALA A C 1
ATOM 1014 O O . ALA A 1 123 ? -15.899 0.953 4.816 1.00 94.75 123 ALA A O 1
ATOM 1015 N N . LYS A 1 124 ? -15.993 0.401 6.983 1.00 96.38 124 LYS A N 1
ATOM 1016 C CA . LYS A 1 124 ? -16.249 1.746 7.491 1.00 96.38 124 LYS A CA 1
ATOM 1017 C C . LYS A 1 124 ? -15.128 2.156 8.432 1.00 96.38 124 LYS A C 1
ATOM 1019 O O . LYS A 1 124 ? -14.916 1.497 9.446 1.00 96.38 124 LYS A O 1
ATOM 1024 N N . LEU A 1 125 ? -14.454 3.269 8.152 1.00 97.00 125 LEU A N 1
ATOM 1025 C CA . LEU A 1 125 ? -13.515 3.870 9.099 1.00 97.00 125 LEU A CA 1
ATOM 1026 C C . LEU A 1 125 ? -14.283 4.390 10.320 1.00 97.00 125 LEU A C 1
ATOM 1028 O O . LEU A 1 125 ? -15.127 5.280 10.211 1.00 97.00 125 LEU A O 1
ATOM 1032 N N . VAL A 1 126 ? -14.033 3.785 11.481 1.00 98.06 126 VAL A N 1
ATOM 1033 C CA . VAL A 1 126 ? -14.743 4.095 12.735 1.00 98.06 126 VAL A CA 1
ATOM 1034 C C . VAL A 1 126 ? -13.852 4.772 13.768 1.00 98.06 126 VAL A C 1
ATOM 1036 O O . VAL A 1 126 ? -14.368 5.39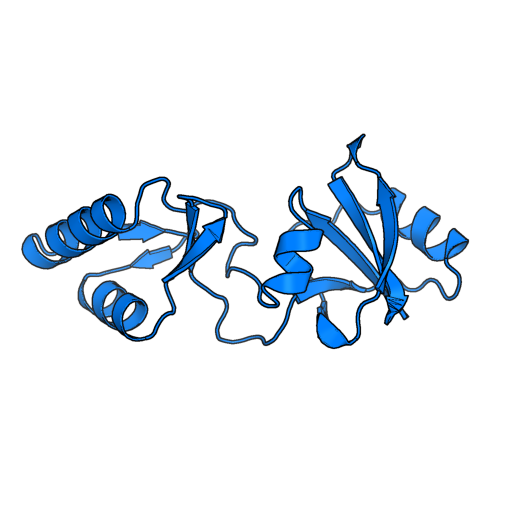7 14.693 1.00 98.06 126 VAL A O 1
ATOM 1039 N N . TRP A 1 127 ? -12.530 4.673 13.617 1.00 98.12 127 TRP A N 1
ATOM 1040 C CA . TRP A 1 127 ? -11.569 5.352 14.477 1.00 98.12 127 TRP A CA 1
ATOM 1041 C C . TRP A 1 127 ? -10.194 5.464 13.806 1.00 98.12 127 TRP A C 1
ATOM 1043 O O . TRP A 1 127 ? -9.773 4.540 13.110 1.00 98.12 127 TRP A O 1
ATOM 1053 N N . SER A 1 128 ? -9.482 6.557 14.085 1.00 97.81 128 SER A N 1
ATOM 1054 C CA . SER A 1 128 ? -8.102 6.798 13.648 1.00 97.81 128 SER A CA 1
ATOM 1055 C C . SER A 1 128 ? -7.268 7.381 14.787 1.00 97.81 128 SER A C 1
ATOM 1057 O O . SER A 1 128 ? -7.754 8.189 15.582 1.00 97.81 128 SER A O 1
ATOM 1059 N N . ASN A 1 129 ? -5.995 7.003 14.832 1.00 96.31 129 ASN A N 1
ATOM 1060 C CA . ASN A 1 129 ? -4.942 7.680 15.575 1.00 96.31 129 ASN A CA 1
ATOM 1061 C C . ASN A 1 129 ? -3.837 8.080 14.600 1.00 96.31 129 ASN A C 1
ATOM 1063 O O . ASN A 1 129 ? -2.990 7.258 14.246 1.00 96.31 129 ASN A O 1
ATOM 1067 N N . GLU A 1 130 ? -3.863 9.352 14.211 1.00 92.94 130 GLU A N 1
ATOM 1068 C CA . GLU A 1 130 ? -2.943 9.947 13.238 1.00 92.94 130 GLU A CA 1
ATOM 1069 C C . GLU A 1 130 ? -1.481 9.900 13.699 1.00 92.94 130 GLU A C 1
ATOM 1071 O O . GLU A 1 130 ? -0.595 9.647 12.891 1.00 92.94 130 GLU A O 1
ATOM 1076 N N . ASP A 1 131 ? -1.209 10.044 15.003 1.00 92.50 131 ASP A N 1
ATOM 1077 C CA . ASP A 1 131 ? 0.165 10.027 15.534 1.00 92.50 131 ASP A CA 1
ATOM 1078 C C . ASP A 1 131 ? 0.854 8.670 15.326 1.00 92.50 131 ASP A C 1
ATOM 1080 O O . ASP A 1 131 ? 2.082 8.576 15.291 1.00 92.50 131 ASP A O 1
ATOM 1084 N N . ARG A 1 132 ? 0.058 7.601 15.229 1.00 91.50 132 ARG A N 1
ATOM 1085 C CA . ARG A 1 132 ? 0.529 6.234 14.980 1.00 91.50 132 ARG A CA 1
ATOM 1086 C C . ARG A 1 132 ? 0.163 5.725 13.591 1.00 91.50 132 ARG A C 1
ATOM 1088 O O . ARG A 1 132 ? 0.464 4.567 13.318 1.00 91.50 132 ARG A O 1
ATOM 1095 N N . SER A 1 133 ? -0.516 6.529 12.773 1.00 93.81 133 SER A N 1
ATOM 1096 C CA . SER A 1 133 ? -1.077 6.112 11.482 1.00 93.81 133 SER A CA 1
ATOM 1097 C C . SER A 1 133 ? -1.932 4.844 11.599 1.00 93.81 133 SER A C 1
ATOM 1099 O O . SER A 1 133 ? -1.883 3.968 10.739 1.00 93.81 133 SER A O 1
ATOM 1101 N N . LEU A 1 134 ? -2.637 4.688 12.727 1.00 95.69 134 LEU A N 1
ATOM 1102 C CA . LEU A 1 134 ? -3.378 3.479 13.085 1.00 95.69 134 LEU A CA 1
ATOM 1103 C C . LEU A 1 134 ? -4.874 3.704 12.925 1.00 95.69 134 LEU A C 1
ATOM 1105 O O . LEU A 1 134 ? -5.457 4.557 13.592 1.00 95.69 134 LEU A O 1
ATOM 1109 N N . HIS A 1 135 ? -5.503 2.862 12.118 1.00 96.19 135 HIS A N 1
ATOM 1110 C CA . HIS A 1 135 ? -6.90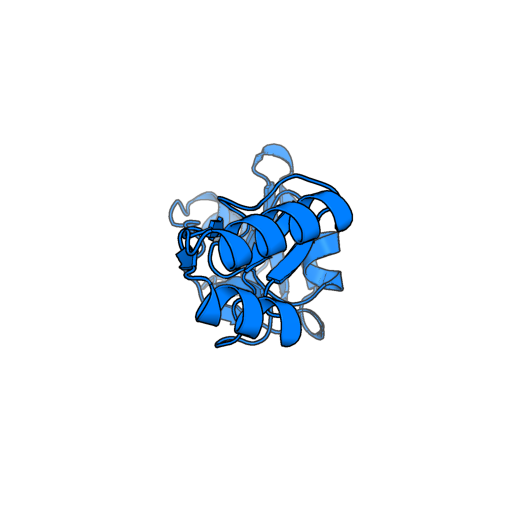2 2.990 11.735 1.00 96.19 135 HIS A CA 1
ATOM 1111 C C . HIS A 1 135 ? -7.680 1.734 12.091 1.00 96.19 135 HIS A C 1
ATOM 1113 O O . HIS A 1 135 ? -7.166 0.625 11.944 1.00 96.19 135 HIS A O 1
ATOM 1119 N N . ILE A 1 136 ? -8.924 1.908 12.538 1.00 97.44 136 ILE A N 1
ATOM 1120 C CA . ILE A 1 136 ? -9.853 0.816 12.819 1.00 97.44 136 ILE A CA 1
ATOM 1121 C C . ILE A 1 136 ? -11.042 0.905 11.878 1.00 97.44 136 ILE A C 1
ATOM 1123 O O . ILE A 1 136 ? -11.729 1.926 11.788 1.00 97.44 136 ILE A O 1
ATOM 1127 N N . LEU A 1 137 ? -11.289 -0.216 11.217 1.00 97.25 137 LEU A N 1
ATOM 1128 C CA . LEU A 1 137 ? -12.340 -0.417 10.240 1.00 97.25 137 LEU A CA 1
ATOM 1129 C C . LEU A 1 137 ? -13.379 -1.375 10.817 1.00 97.25 137 LEU A C 1
ATOM 1131 O O . LEU A 1 137 ? -13.029 -2.415 11.375 1.00 97.25 137 LEU A O 1
ATOM 1135 N N . GLU A 1 138 ? -14.652 -1.027 10.677 1.00 97.31 138 GLU A N 1
ATOM 1136 C CA . GLU A 1 138 ? -15.785 -1.902 10.957 1.00 97.31 138 GLU A CA 1
ATOM 1137 C C . GLU A 1 138 ? -16.284 -2.535 9.657 1.00 97.31 138 GLU A C 1
ATOM 1139 O O . GLU A 1 138 ? -16.474 -1.834 8.663 1.00 97.31 138 GLU A O 1
ATOM 1144 N N . LEU A 1 139 ? -16.477 -3.854 9.689 1.00 93.62 139 LEU A N 1
ATOM 1145 C CA . LEU A 1 139 ? -17.040 -4.684 8.623 1.00 93.62 139 LEU A CA 1
ATOM 1146 C C . LEU A 1 139 ? -18.287 -5.436 9.086 1.00 93.62 139 LEU A C 1
ATOM 1148 O O . LEU A 1 139 ? -18.274 -5.929 10.246 1.00 93.62 139 LEU A O 1
#

Secondary structure (DSSP, 8-state):
-EEEEE-S-HHHHHHH---BTTTT-S-EES-HHHHHHHHHHHHHHT--EEETTEEE-HHHHHHHHHTT-EEEEETTEEEEB--SS-SEEEEEE--SSHHHHHHHHHH----SS--EEE-GGG-EEEEEEGGGTEEEEE-

Solvent-accessible surface area (backbone atoms only — not comparable to full-atom values): 7751 Å² total; per-residue (Å²): 86,36,32,35,37,78,44,96,49,58,68,60,41,46,73,71,33,54,36,40,65,48,71,75,43,62,44,47,78,42,52,71,67,56,50,52,51,51,52,50,50,25,48,77,69,74,35,68,46,80,40,32,90,36,80,32,43,40,74,53,43,53,53,33,52,77,63,67,33,49,39,75,77,47,96,48,30,30,32,37,49,35,83,91,54,78,19,32,61,22,36,72,47,88,39,91,45,71,72,47,36,54,56,52,55,72,72,58,83,71,83,78,61,64,60,46,71,40,56,35,94,61,47,39,84,76,48,74,40,77,94,70,26,37,34,35,31,40,82

Mean predicted aligned error: 3.88 Å

pLDDT: mean 93.14, std 5.86, range [64.25, 98.44]

Foldseek 3Di:
DKWKAQDLCVVLQLVVFFAFPQRQPFWAAADPVVVVVVLVVQLVVQHWDQFSNDTATNVRSVVCVVVVQWDDSDVRTIHGTPPVDGGAFTADDPDPDPVSNVVRQVPDDPNSSDHDGDTSVQWDFPDADNVRSMTMIDD

Sequence (139 aa):
MYFARLSNHIEEDLERGWSSLNFGQDGFKGTVEDLEAVINECIENDEPFFISYLELWPHELERMWKNDQIRELYKNYWVVVDSDHLGLAGIRLNATTLEGAIKEAQTREDYFGEGDWFSPSAAKLVWSNEDRSLHILEL